Protein AF-A0A724J9D3-F1 (afdb_monomer_lite)

Radius of gyration: 25.38 Å; chains: 1; bounding box: 60×30×68 Å

Organism: Salmonella enteritidis PT4 (strain P125109) (NCBI:txid550537)

Foldseek 3Di:
DQDDPVVLVVLCVVQCPPVPPNDRDPVSVCVSVVSVVVVVVPDPDADDQDDFADPDDDDDPDPPDDQQDARAAWDDDLVGQWTAHRSGDIDGNDDDDDDDDDDDDDDDDDDDDDDDDDDFDDDVNHTDDDD

Secondary structure (DSSP, 8-state):
-PPPHHHHHHHHHHHS--TTT----HHHHHHHHHHHHHHHT-S------------S----SSTTSPPPPP-SS-BS-TTSSEEE-TTS-EEE-S-S-------------S-SS-------EEETTEEES--

Structure (mmCIF, N/CA/C/O backbone):
data_AF-A0A724J9D3-F1
#
_entry.id   AF-A0A724J9D3-F1
#
loop_
_atom_site.group_PDB
_atom_site.id
_atom_site.type_symbol
_atom_site.label_atom_id
_atom_site.label_alt_id
_atom_site.label_comp_id
_atom_site.label_asym_id
_atom_site.label_entity_id
_atom_site.label_seq_id
_atom_site.pdbx_PDB_ins_code
_atom_site.Cartn_x
_atom_site.Cartn_y
_atom_site.Cartn_z
_atom_site.occupancy
_atom_site.B_iso_or_equiv
_atom_site.auth_seq_id
_atom_site.auth_comp_id
_atom_site.auth_asym_id
_atom_site.auth_atom_id
_atom_site.pdbx_PDB_model_num
ATOM 1 N N . MET A 1 1 ? -13.112 2.983 22.089 1.00 59.41 1 MET A N 1
ATOM 2 C CA . MET A 1 1 ? -13.438 3.153 20.655 1.00 59.41 1 MET A CA 1
ATOM 3 C C . MET A 1 1 ? -14.399 4.321 20.537 1.00 59.41 1 MET A C 1
ATOM 5 O O . MET A 1 1 ? -15.249 4.436 21.413 1.00 59.41 1 MET A O 1
ATOM 9 N N . ALA A 1 2 ? -14.236 5.188 19.532 1.00 67.00 2 ALA A N 1
ATOM 10 C CA . ALA A 1 2 ? -15.179 6.280 19.291 1.00 67.00 2 ALA A CA 1
ATOM 11 C C . ALA A 1 2 ? -16.554 5.692 18.949 1.00 67.00 2 ALA A C 1
ATOM 13 O O . ALA A 1 2 ? -16.642 4.744 18.167 1.00 67.00 2 ALA A O 1
ATOM 14 N N . LYS A 1 3 ? -17.604 6.220 19.576 1.00 75.75 3 LYS A N 1
ATOM 15 C CA . LYS A 1 3 ? -18.981 5.790 19.329 1.00 75.75 3 LYS A CA 1
ATOM 16 C C . LYS A 1 3 ? -19.405 6.191 17.916 1.00 75.75 3 LYS A C 1
ATOM 18 O O . LYS A 1 3 ? -19.113 7.289 17.452 1.00 75.75 3 LYS A O 1
ATOM 23 N N . THR A 1 4 ? -20.1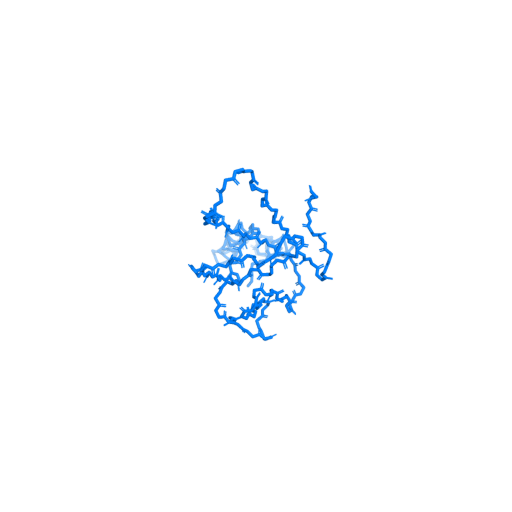13 5.306 17.235 1.00 78.81 4 THR A N 1
ATOM 24 C CA . THR A 1 4 ? -20.807 5.606 15.982 1.00 78.81 4 THR A CA 1
ATOM 25 C C . THR A 1 4 ? -21.885 6.669 16.200 1.00 78.81 4 THR A C 1
ATOM 27 O O . THR A 1 4 ? -22.340 6.904 17.320 1.00 78.81 4 THR A O 1
ATOM 30 N N . LYS A 1 5 ? -22.377 7.269 15.109 1.00 77.50 5 LYS A N 1
ATOM 31 C CA . LYS A 1 5 ? -23.499 8.223 15.136 1.00 77.50 5 LYS A CA 1
ATOM 32 C C . LYS A 1 5 ? -24.692 7.703 15.956 1.00 77.50 5 LYS A C 1
ATOM 34 O O . LYS A 1 5 ? -25.236 8.436 16.776 1.00 77.50 5 LYS A O 1
ATOM 39 N N . SER A 1 6 ? -25.077 6.441 15.762 1.00 84.00 6 SER A N 1
ATOM 40 C CA . SER A 1 6 ? -26.197 5.822 16.483 1.00 84.00 6 SER A CA 1
ATOM 41 C C . SER A 1 6 ? -25.901 5.635 17.974 1.00 84.00 6 SER A C 1
ATOM 43 O O . SER A 1 6 ? -26.764 5.890 18.809 1.00 84.00 6 SER A O 1
ATOM 45 N N . GLU A 1 7 ? -24.674 5.252 18.328 1.00 84.94 7 GLU A N 1
ATOM 46 C CA . GLU A 1 7 ? -24.252 5.101 19.726 1.00 84.94 7 GLU A CA 1
ATOM 47 C C . GLU A 1 7 ? -24.113 6.448 20.449 1.00 84.94 7 GLU A C 1
ATOM 49 O O . GLU A 1 7 ? -24.365 6.519 21.650 1.00 84.94 7 GLU A O 1
ATOM 54 N N . ILE A 1 8 ? -23.754 7.523 19.739 1.00 84.62 8 ILE A N 1
ATOM 55 C CA . ILE A 1 8 ? -23.740 8.888 20.284 1.00 84.62 8 ILE A CA 1
ATOM 56 C C . ILE A 1 8 ? -25.159 9.357 20.576 1.00 84.62 8 ILE A C 1
ATOM 58 O O . ILE A 1 8 ? -25.405 9.884 21.657 1.00 84.62 8 ILE A O 1
ATOM 62 N N . PHE A 1 9 ? -26.110 9.133 19.666 1.00 84.62 9 PHE A N 1
ATOM 63 C CA . PHE A 1 9 ? -27.507 9.479 19.935 1.00 84.62 9 PHE A CA 1
ATOM 64 C C . PHE A 1 9 ? -28.099 8.668 21.085 1.00 84.62 9 PHE A C 1
ATOM 66 O O . PHE A 1 9 ? -28.839 9.227 21.892 1.00 84.62 9 PHE A O 1
ATOM 73 N N . ALA A 1 10 ? -27.728 7.393 21.213 1.00 87.25 10 ALA A N 1
ATOM 74 C CA . ALA A 1 10 ? -28.101 6.587 22.371 1.00 87.25 10 ALA A CA 1
ATOM 75 C C . ALA A 1 10 ? -27.484 7.132 23.672 1.00 87.25 10 ALA A C 1
ATOM 77 O O . ALA A 1 10 ? -28.178 7.222 24.678 1.00 87.25 10 ALA A O 1
ATOM 78 N N . LEU A 1 11 ? -26.212 7.550 23.651 1.00 86.31 11 LEU A N 1
ATOM 79 C CA . LEU A 1 11 ? -25.538 8.133 24.815 1.00 86.31 11 LEU A CA 1
ATOM 80 C C . LEU A 1 11 ? -26.163 9.473 25.227 1.00 86.31 11 LEU A C 1
ATOM 82 O O . LEU A 1 11 ? -26.438 9.685 26.404 1.00 86.31 11 LEU A O 1
ATOM 86 N N . ILE A 1 12 ? -26.436 10.357 24.263 1.00 86.00 12 ILE A N 1
ATOM 87 C CA . ILE A 1 12 ? -27.156 11.617 24.494 1.00 86.00 12 ILE A CA 1
ATOM 88 C C . ILE A 1 12 ? -28.528 11.318 25.097 1.00 86.00 12 ILE A C 1
ATOM 90 O O . ILE A 1 12 ? -28.884 11.911 26.110 1.00 86.00 12 ILE A O 1
ATOM 94 N N . GLY A 1 13 ? -29.265 10.372 24.511 1.00 83.00 13 GLY A N 1
ATOM 95 C CA . GLY A 1 13 ? -30.578 9.937 24.982 1.00 83.00 13 GLY A CA 1
ATOM 96 C C . GLY A 1 13 ? -30.569 9.219 26.335 1.00 83.00 13 GLY A C 1
ATOM 97 O O . GLY A 1 13 ? -31.614 9.126 26.959 1.00 83.00 13 GLY A O 1
ATOM 98 N N . ALA A 1 14 ? -29.426 8.731 26.811 1.00 83.19 14 ALA A N 1
ATOM 99 C CA . ALA A 1 14 ? -29.294 8.144 28.144 1.00 83.19 14 ALA A CA 1
ATOM 100 C C . ALA A 1 14 ? -28.870 9.183 29.197 1.00 83.19 14 ALA A C 1
ATOM 102 O O . ALA A 1 14 ? -29.283 9.101 30.352 1.00 83.19 14 ALA A O 1
ATOM 103 N N . ASN A 1 15 ? -28.054 10.165 28.801 1.00 82.75 15 ASN A N 1
ATOM 104 C CA . ASN A 1 15 ? -27.380 11.066 29.737 1.00 82.75 15 ASN A CA 1
ATOM 105 C C . ASN A 1 15 ? -28.002 12.467 29.843 1.00 82.75 15 ASN A C 1
ATOM 107 O O . ASN A 1 15 ? -27.863 13.094 30.893 1.00 82.75 15 ASN A O 1
ATOM 111 N N . PHE A 1 16 ? -28.661 12.986 28.801 1.00 78.06 16 PHE A N 1
ATOM 112 C CA . PHE A 1 16 ? -29.272 14.328 28.813 1.00 78.06 16 PHE A CA 1
ATOM 113 C C . PHE A 1 16 ? -30.768 14.360 29.133 1.00 78.06 16 PHE A C 1
ATOM 115 O O . PHE A 1 16 ? -31.175 15.276 29.849 1.00 78.06 16 PHE A O 1
ATOM 122 N N . PRO A 1 17 ? -31.607 13.407 28.693 1.00 68.69 17 PRO A N 1
ATOM 123 C CA . PRO A 1 17 ? -32.984 13.339 29.151 1.00 68.69 17 PRO A CA 1
ATOM 124 C C . PRO A 1 17 ? -33.036 12.500 30.433 1.00 68.69 17 PRO A C 1
ATOM 126 O O . PRO A 1 17 ? -33.476 11.354 30.432 1.00 68.69 17 PRO A O 1
ATOM 129 N N . ASP A 1 18 ? -32.576 13.066 31.549 1.00 64.44 18 ASP A N 1
ATOM 130 C CA . ASP A 1 18 ? -32.896 12.494 32.856 1.00 64.44 18 ASP A CA 1
ATOM 131 C C . ASP A 1 18 ? -34.373 12.778 33.165 1.00 64.44 18 ASP A C 1
ATOM 133 O O . ASP A 1 18 ? -34.735 13.838 33.676 1.00 64.44 18 ASP A O 1
ATOM 137 N N . ASN A 1 19 ? -35.242 11.836 32.802 1.00 60.94 19 ASN A N 1
ATOM 138 C CA . ASN A 1 19 ? -36.685 11.918 33.021 1.00 60.94 19 ASN A CA 1
ATOM 139 C C . ASN A 1 19 ? -37.109 11.617 34.473 1.00 60.94 19 ASN A C 1
ATOM 141 O O . ASN A 1 19 ? -38.307 11.617 34.752 1.00 60.94 19 ASN A O 1
ATOM 145 N N . GLN A 1 20 ? -36.160 11.363 35.382 1.00 63.09 20 GLN A N 1
ATOM 146 C CA . GLN A 1 20 ? -36.428 11.104 36.800 1.00 63.09 20 GLN A CA 1
ATOM 147 C C . GLN A 1 20 ? -36.007 12.265 37.701 1.00 63.09 20 GLN A C 1
ATOM 149 O O . GLN A 1 20 ? -36.767 12.633 38.594 1.00 63.09 20 GLN A O 1
ATOM 154 N N . SER A 1 21 ? -34.830 12.856 37.482 1.00 68.62 21 SER A N 1
ATOM 155 C CA . SER A 1 21 ? -34.319 13.951 38.322 1.00 68.62 21 SER A CA 1
ATOM 156 C C . SER A 1 21 ? -34.397 15.332 37.664 1.00 68.62 21 SER A C 1
ATOM 158 O O . SER A 1 21 ? -34.338 16.341 38.362 1.00 68.62 21 SER A O 1
ATOM 160 N N . GLY A 1 22 ? -34.504 15.400 36.330 1.00 66.12 22 GLY A N 1
ATOM 161 C CA . GLY A 1 22 ? -34.447 16.653 35.567 1.00 66.12 22 GLY A CA 1
ATOM 162 C C . GLY A 1 22 ? -33.088 17.368 35.608 1.00 66.12 22 GLY A C 1
ATOM 163 O O . GLY A 1 22 ? -32.956 18.453 35.042 1.00 66.12 22 GLY A O 1
ATOM 164 N N . LEU A 1 23 ? -32.077 16.787 36.263 1.00 69.50 23 LEU A N 1
ATOM 165 C CA . LEU A 1 23 ? -30.759 17.386 36.449 1.00 69.50 23 LEU A CA 1
ATOM 166 C C . LEU A 1 23 ? -29.713 16.681 35.580 1.00 69.50 23 LEU A C 1
ATOM 168 O O . LEU A 1 23 ? -29.528 15.466 35.637 1.00 69.50 23 LEU A O 1
ATOM 172 N N . ILE A 1 24 ? -28.966 17.466 34.805 1.00 79.88 24 ILE A N 1
ATOM 173 C CA . ILE A 1 24 ? -27.778 16.993 34.089 1.00 79.88 24 ILE A CA 1
ATOM 174 C C . ILE A 1 24 ? -26.571 17.264 34.984 1.00 79.88 24 ILE A C 1
ATOM 176 O O . ILE A 1 24 ? -26.238 18.419 35.251 1.00 79.88 24 ILE A O 1
ATOM 180 N N . THR A 1 25 ? -25.906 16.209 35.456 1.00 82.75 25 THR A N 1
ATOM 181 C CA . THR A 1 25 ? -24.687 16.375 36.255 1.00 82.75 25 THR A CA 1
ATOM 182 C C . THR A 1 25 ? -23.491 16.734 35.362 1.00 82.75 25 THR A C 1
ATOM 184 O O . THR A 1 25 ? -23.462 16.362 34.180 1.00 82.75 25 THR A O 1
ATOM 187 N N . PRO A 1 26 ? -22.463 17.421 35.896 1.00 84.31 26 PRO A N 1
ATOM 188 C CA . PRO A 1 26 ? -21.230 17.698 35.159 1.00 84.31 26 PRO A CA 1
ATOM 189 C C . PRO A 1 26 ? -20.557 16.441 34.588 1.00 84.31 26 PRO A C 1
ATOM 191 O O . PRO A 1 26 ? -19.929 16.503 33.532 1.00 84.31 26 PRO A O 1
ATOM 194 N N . GLU A 1 27 ? -20.694 15.295 35.254 1.00 85.44 27 GLU A N 1
ATOM 195 C CA . GLU A 1 27 ? -20.146 14.005 34.822 1.00 85.44 27 GLU A CA 1
ATOM 196 C C . GLU A 1 27 ? -20.843 13.507 33.554 1.00 85.44 27 GLU A C 1
ATOM 198 O O . GLU A 1 27 ? -20.164 13.195 32.576 1.00 85.44 27 GLU A O 1
ATOM 203 N N . LYS A 1 28 ? -22.184 13.518 33.537 1.00 84.81 28 LYS A N 1
ATOM 204 C CA . LYS A 1 28 ? -22.993 13.140 32.366 1.00 84.81 28 LYS A CA 1
ATOM 205 C C . LYS A 1 28 ? -22.715 14.063 31.173 1.00 84.81 28 LYS A C 1
ATOM 207 O O . LYS A 1 28 ? -22.594 13.600 30.039 1.00 84.81 28 LYS A O 1
ATOM 212 N N . LEU A 1 29 ? -22.555 15.367 31.427 1.00 85.94 29 LEU A N 1
ATOM 213 C CA . LEU A 1 29 ? -22.163 16.348 30.408 1.00 85.94 29 LEU A CA 1
ATOM 214 C C . LEU A 1 29 ? -20.781 16.056 29.826 1.00 85.94 29 LEU A C 1
ATOM 216 O O . LEU A 1 29 ? -20.606 16.050 28.603 1.00 85.94 29 LEU A O 1
ATOM 220 N N . ARG A 1 30 ? -19.803 15.784 30.689 1.00 87.06 30 ARG A N 1
ATOM 221 C CA . ARG A 1 30 ? -18.432 15.485 30.272 1.00 87.06 30 ARG A CA 1
ATOM 222 C C . ARG A 1 30 ? -18.366 14.199 29.455 1.00 87.06 30 ARG A C 1
ATOM 224 O O . ARG A 1 30 ? -17.718 14.179 28.418 1.00 87.06 30 ARG A O 1
ATOM 231 N N . GLU A 1 31 ? -19.094 13.164 29.859 1.00 85.75 31 GLU A N 1
ATOM 232 C CA . GLU A 1 31 ? -19.139 11.893 29.135 1.00 85.75 31 GLU A CA 1
ATOM 233 C C . GLU A 1 31 ? -19.628 12.062 27.688 1.00 85.75 31 GLU A C 1
ATOM 235 O O . GLU A 1 31 ? -18.976 11.598 26.751 1.00 85.75 31 GLU A O 1
ATOM 240 N N . VAL A 1 32 ? -20.737 12.779 27.484 1.00 86.50 32 VAL A N 1
ATOM 241 C CA . VAL A 1 32 ? -21.267 13.034 26.137 1.00 86.50 32 VAL A CA 1
ATOM 242 C C . VAL A 1 32 ? -20.313 13.911 25.327 1.00 86.50 32 VAL A C 1
ATOM 244 O O . VAL A 1 32 ? -19.992 13.588 24.185 1.00 86.50 32 VAL A O 1
ATOM 247 N N . THR A 1 33 ? -19.839 15.017 25.902 1.00 85.44 33 THR A N 1
ATOM 248 C CA . THR A 1 33 ? -19.005 15.995 25.179 1.00 85.44 33 THR A CA 1
ATOM 249 C C . THR A 1 33 ? -17.631 15.449 24.798 1.00 85.44 33 THR A C 1
ATOM 251 O O . THR A 1 33 ? -17.178 15.710 23.684 1.00 85.44 33 THR A O 1
ATOM 254 N N . THR A 1 34 ? -17.003 14.626 25.643 1.00 83.81 34 THR A N 1
ATOM 255 C CA . THR A 1 34 ? -15.765 13.913 25.295 1.00 83.81 34 THR A CA 1
ATOM 256 C C . THR A 1 34 ? -15.995 12.939 24.140 1.00 83.81 34 THR A C 1
ATOM 258 O O . THR A 1 34 ? -15.233 12.944 23.178 1.00 83.81 34 THR A O 1
ATOM 261 N N . GLN A 1 35 ? -17.088 12.169 24.163 1.00 82.50 35 GLN A N 1
ATOM 262 C CA . GLN A 1 35 ? -17.398 11.241 23.070 1.00 82.50 35 GLN A CA 1
ATOM 263 C C . GLN A 1 35 ? -17.717 11.960 21.752 1.00 82.50 35 GLN A C 1
ATOM 265 O O . GLN A 1 35 ? -17.330 11.483 20.685 1.00 82.50 35 GLN A O 1
ATOM 270 N N . MET A 1 36 ? -18.382 13.120 21.802 1.00 78.75 36 MET A N 1
ATOM 271 C CA . MET A 1 36 ? -18.618 13.935 20.606 1.00 78.75 36 MET A CA 1
ATOM 272 C C . MET A 1 36 ? -17.315 14.511 20.038 1.00 78.75 36 MET A C 1
ATOM 274 O O . MET A 1 36 ? -17.122 14.471 18.824 1.00 78.75 36 MET A O 1
ATOM 278 N N . ALA A 1 37 ? -16.405 14.989 20.892 1.00 77.19 37 ALA A N 1
ATOM 279 C CA . ALA A 1 37 ? -15.095 15.480 20.464 1.00 77.19 37 ALA A CA 1
ATOM 280 C C . ALA A 1 37 ? -14.256 14.370 19.802 1.00 77.19 37 ALA A C 1
ATOM 282 O O . ALA A 1 37 ? -13.718 14.568 18.711 1.00 77.19 37 ALA A O 1
ATOM 283 N N . ASP A 1 38 ? -14.221 13.181 20.406 1.00 70.69 38 ASP A N 1
ATOM 284 C CA . ASP A 1 38 ? -13.484 12.029 19.876 1.00 70.69 38 ASP A CA 1
ATOM 285 C C . ASP A 1 38 ? -14.090 11.502 18.564 1.00 70.69 38 ASP A C 1
ATOM 287 O O . ASP A 1 38 ? -13.370 11.050 17.670 1.00 70.69 38 ASP A O 1
ATOM 291 N N . SER A 1 39 ? -15.414 11.586 18.406 1.00 67.25 39 SER A N 1
ATOM 292 C CA . SER A 1 39 ? -16.100 11.141 17.190 1.00 67.25 39 SER A CA 1
ATOM 293 C C . SER A 1 39 ? -15.899 12.072 15.998 1.00 67.25 39 SER A C 1
ATOM 295 O O . SER A 1 39 ? -15.885 11.586 14.866 1.00 67.25 39 SER A O 1
ATOM 297 N N . MET A 1 40 ? -15.739 13.382 16.215 1.00 62.91 40 MET A N 1
ATOM 298 C CA . MET A 1 40 ? -15.439 14.334 15.134 1.00 62.91 40 MET A CA 1
ATOM 299 C C . MET A 1 40 ? -14.047 14.106 14.530 1.00 62.91 40 MET A C 1
ATOM 301 O O . MET A 1 40 ? -13.804 14.466 13.380 1.00 62.91 40 MET A O 1
ATOM 305 N N . LEU A 1 41 ? -13.145 13.470 15.281 1.00 59.31 41 LEU A N 1
ATOM 306 C CA . LEU A 1 41 ? -11.807 13.104 14.823 1.00 59.31 41 LEU A CA 1
ATOM 307 C C . LEU A 1 41 ? -11.792 11.808 13.988 1.00 59.31 41 LEU A C 1
ATOM 309 O O . LEU A 1 41 ? -10.796 11.517 13.328 1.00 59.31 41 LEU A O 1
ATOM 313 N N . TYR A 1 42 ? -12.896 11.050 13.961 1.00 56.22 42 TYR A N 1
ATOM 314 C CA . TYR A 1 42 ? -13.041 9.800 13.205 1.00 56.22 42 TYR A CA 1
ATOM 315 C C . TYR A 1 42 ? -13.523 10.025 11.755 1.00 56.22 42 TYR A C 1
ATOM 317 O O . TYR A 1 42 ? -14.296 9.245 11.203 1.00 56.22 42 TYR A O 1
ATOM 325 N N . GLY A 1 43 ? -13.071 11.100 11.106 1.00 57.50 43 GLY A N 1
ATOM 326 C CA . GLY A 1 43 ? -13.029 11.130 9.641 1.00 57.50 43 GLY A CA 1
ATOM 327 C C . GLY A 1 43 ? -11.982 10.118 9.184 1.00 57.50 43 GLY A C 1
ATOM 328 O O . GLY A 1 43 ? -10.927 10.056 9.807 1.00 57.50 43 GLY A O 1
ATOM 329 N N . ALA A 1 44 ? -12.280 9.300 8.168 1.00 60.38 44 ALA A N 1
ATOM 330 C CA . ALA A 1 44 ? -11.424 8.212 7.684 1.00 60.38 44 ALA A CA 1
ATOM 331 C C . ALA A 1 44 ? -9.945 8.637 7.603 1.00 60.38 44 ALA A C 1
ATOM 333 O O . ALA A 1 44 ? -9.505 9.264 6.641 1.00 60.38 44 ALA A O 1
ATOM 334 N N . LYS A 1 45 ? -9.187 8.334 8.659 1.00 67.50 45 LYS A N 1
ATOM 335 C CA . LYS A 1 45 ? -7.776 8.674 8.754 1.00 67.50 45 LYS A CA 1
ATOM 336 C C . LYS A 1 45 ? -7.020 7.555 8.069 1.00 67.50 45 LYS A C 1
ATOM 338 O O . LYS A 1 45 ? -7.039 6.423 8.548 1.00 67.50 45 LYS A O 1
ATOM 343 N N . GLU A 1 46 ? -6.354 7.865 6.963 1.00 76.94 46 GLU A N 1
ATOM 344 C CA . GLU A 1 46 ? -5.384 6.943 6.383 1.00 76.94 46 GLU A CA 1
ATOM 345 C C . GLU A 1 46 ? -4.306 6.660 7.436 1.00 76.94 46 GLU A C 1
ATOM 347 O O . GLU A 1 46 ? -3.611 7.565 7.908 1.00 76.94 46 GLU A O 1
ATOM 352 N N . VAL A 1 47 ? -4.208 5.400 7.852 1.00 87.44 47 VAL A N 1
ATOM 353 C CA . VAL A 1 47 ? -3.139 4.931 8.729 1.00 87.44 47 VAL A CA 1
ATOM 354 C C . VAL A 1 47 ? -2.081 4.299 7.847 1.00 87.44 47 VAL A C 1
ATOM 356 O O . VAL A 1 47 ? -2.372 3.417 7.040 1.00 87.44 47 VAL A O 1
ATOM 359 N N . GLU A 1 48 ? -0.838 4.745 8.001 1.00 92.31 48 GLU A N 1
ATOM 360 C CA . GLU A 1 48 ? 0.279 4.103 7.329 1.00 92.31 48 GLU A CA 1
ATOM 361 C C . GLU A 1 48 ? 0.476 2.696 7.893 1.00 92.31 48 GLU A C 1
ATOM 363 O O . GLU A 1 48 ? 0.867 2.514 9.045 1.00 92.31 48 GLU A O 1
ATOM 368 N N . VAL A 1 49 ? 0.195 1.695 7.061 1.00 95.06 49 VAL A N 1
ATOM 369 C CA . VAL A 1 49 ? 0.348 0.280 7.417 1.00 95.06 49 VAL A CA 1
ATOM 370 C C . VAL A 1 49 ? 1.600 -0.352 6.822 1.00 95.06 49 VAL A C 1
ATOM 372 O O . VAL A 1 49 ? 1.967 -1.438 7.251 1.00 95.06 49 VAL A O 1
ATOM 375 N N . LEU A 1 50 ? 2.271 0.281 5.859 1.00 96.69 50 LEU A N 1
ATOM 376 C CA . LEU A 1 50 ? 3.513 -0.210 5.260 1.00 96.69 50 LEU A CA 1
ATOM 377 C C . LEU A 1 50 ? 4.259 0.948 4.581 1.00 96.69 50 LEU A C 1
ATOM 379 O O . LEU A 1 50 ? 3.642 1.761 3.892 1.00 96.69 50 LEU A O 1
ATOM 383 N N . ARG A 1 51 ? 5.588 0.977 4.722 1.00 96.50 51 ARG A N 1
ATOM 384 C CA . ARG A 1 51 ? 6.475 1.900 4.005 1.00 96.50 51 ARG A CA 1
ATOM 385 C C . ARG A 1 51 ? 7.777 1.198 3.631 1.00 96.50 51 ARG A C 1
ATOM 387 O O . ARG A 1 51 ? 8.607 0.917 4.489 1.00 96.50 51 ARG A O 1
ATOM 394 N N . ALA A 1 52 ? 7.960 0.992 2.332 1.00 96.81 52 ALA A N 1
ATOM 395 C CA . ALA A 1 52 ? 9.140 0.370 1.749 1.00 96.81 52 ALA A CA 1
ATOM 396 C C . ALA A 1 52 ? 9.784 1.310 0.717 1.00 96.81 52 ALA A C 1
ATOM 398 O O . ALA A 1 52 ? 9.098 2.112 0.077 1.00 96.81 52 ALA A O 1
ATOM 399 N N . SER A 1 53 ? 11.104 1.233 0.573 1.00 96.19 53 SER A N 1
ATOM 400 C CA . SER A 1 53 ? 11.875 2.048 -0.367 1.00 96.19 53 SER A CA 1
ATOM 401 C C . SER A 1 53 ? 13.185 1.355 -0.721 1.00 96.19 53 SER A C 1
ATOM 403 O O . SER A 1 53 ? 13.839 0.795 0.156 1.00 96.19 53 SER A O 1
ATOM 405 N N . SER A 1 54 ? 13.602 1.470 -1.978 1.00 95.88 54 SER A N 1
ATOM 406 C CA . SER A 1 54 ? 14.943 1.105 -2.435 1.00 95.88 54 SER A CA 1
ATOM 407 C C . SER A 1 54 ? 15.514 2.245 -3.274 1.00 95.88 54 SER A C 1
ATOM 409 O O . SER A 1 54 ? 14.772 2.967 -3.944 1.00 95.88 54 SER A O 1
ATOM 411 N N . THR A 1 55 ? 16.832 2.407 -3.204 1.00 94.88 55 THR A N 1
ATOM 412 C CA . THR A 1 55 ? 17.624 3.301 -4.060 1.00 94.88 55 THR A CA 1
ATOM 413 C C . THR A 1 55 ? 18.474 2.519 -5.063 1.00 94.88 55 THR A C 1
ATOM 415 O O . THR A 1 55 ? 19.306 3.109 -5.748 1.00 94.88 55 THR A O 1
ATOM 418 N N . ASP A 1 56 ? 18.301 1.198 -5.131 1.00 93.69 56 ASP A N 1
ATOM 419 C CA . ASP A 1 56 ? 19.075 0.334 -6.013 1.00 93.69 56 ASP A CA 1
ATOM 420 C C . ASP A 1 56 ? 18.679 0.564 -7.471 1.00 93.69 56 ASP A C 1
ATOM 422 O O . ASP A 1 56 ? 17.511 0.795 -7.802 1.00 93.69 56 ASP A O 1
ATOM 426 N N . ILE A 1 57 ? 19.663 0.463 -8.363 1.00 92.06 57 ILE A N 1
ATOM 427 C CA . ILE A 1 57 ? 19.427 0.563 -9.802 1.00 92.06 57 ILE A CA 1
ATOM 428 C C . ILE A 1 57 ? 18.749 -0.722 -10.275 1.00 92.06 57 ILE A C 1
ATOM 430 O O . ILE A 1 57 ? 19.322 -1.807 -10.209 1.00 92.06 57 ILE A O 1
ATOM 434 N N . GLN A 1 58 ? 17.536 -0.580 -10.802 1.00 92.88 58 GLN A N 1
ATOM 435 C CA . GLN A 1 58 ? 16.728 -1.681 -11.317 1.00 92.88 58 GLN A CA 1
ATOM 436 C C . GLN A 1 58 ? 16.481 -1.471 -12.810 1.00 92.88 58 GLN A C 1
ATOM 438 O O . GLN A 1 58 ? 15.597 -0.716 -13.213 1.00 92.88 58 GLN A O 1
ATOM 443 N N . ALA A 1 59 ? 17.313 -2.108 -13.634 1.00 89.19 59 ALA A N 1
ATOM 444 C CA . ALA A 1 59 ? 17.273 -1.973 -15.085 1.00 89.19 59 ALA A CA 1
ATOM 445 C C . ALA A 1 59 ? 16.600 -3.195 -15.737 1.00 89.19 59 ALA A C 1
ATOM 447 O O . ALA A 1 59 ? 16.989 -4.329 -15.448 1.00 89.19 59 ALA A O 1
ATOM 448 N N . PRO A 1 60 ? 15.626 -2.999 -16.644 1.00 88.25 60 PRO A N 1
ATOM 449 C CA . PRO A 1 60 ? 15.147 -4.070 -17.509 1.00 88.25 60 PRO A CA 1
ATOM 450 C C . PRO A 1 60 ? 16.288 -4.615 -18.376 1.00 88.25 60 PRO A C 1
ATOM 452 O O . PRO A 1 60 ? 17.079 -3.849 -18.923 1.00 88.25 60 PRO A O 1
ATOM 455 N N . THR A 1 61 ? 16.356 -5.935 -18.535 1.00 86.31 61 THR A N 1
ATOM 456 C CA . THR A 1 61 ? 17.381 -6.592 -19.366 1.00 86.31 61 THR A CA 1
ATOM 457 C C . THR A 1 61 ? 16.979 -6.699 -20.836 1.00 86.31 61 THR A C 1
ATOM 459 O O . THR A 1 61 ? 17.841 -6.825 -21.700 1.00 86.31 61 THR A O 1
ATOM 462 N N . THR A 1 62 ? 15.677 -6.654 -21.135 1.00 83.38 62 THR A N 1
ATOM 463 C CA . THR A 1 62 ? 15.118 -6.779 -22.489 1.00 83.38 62 THR A CA 1
ATOM 464 C C . THR A 1 62 ? 13.879 -5.899 -22.657 1.00 83.38 62 THR A C 1
ATOM 466 O O . THR A 1 62 ? 13.180 -5.591 -21.691 1.00 83.38 62 THR A O 1
ATOM 469 N N . THR A 1 63 ? 13.588 -5.487 -23.892 1.00 85.06 63 THR A N 1
ATOM 470 C CA . THR A 1 63 ? 12.335 -4.797 -24.234 1.00 85.06 63 THR A CA 1
ATOM 471 C C . THR A 1 63 ? 11.168 -5.786 -24.249 1.00 85.06 63 THR A C 1
ATOM 473 O O . THR A 1 63 ? 11.330 -6.936 -24.642 1.00 85.06 63 THR A O 1
ATOM 476 N N . GLY A 1 64 ? 9.978 -5.341 -23.836 1.00 86.06 64 GLY A N 1
ATOM 477 C CA . GLY A 1 64 ? 8.751 -6.150 -23.872 1.00 86.06 64 GLY A CA 1
ATOM 478 C C . GLY A 1 64 ? 8.565 -7.092 -22.678 1.00 86.06 64 GLY A C 1
ATOM 479 O O . GLY A 1 64 ? 7.448 -7.547 -22.441 1.00 86.06 64 GLY A O 1
ATOM 480 N N . THR A 1 65 ? 9.606 -7.317 -21.875 1.00 89.81 65 THR A N 1
ATOM 481 C CA . THR A 1 65 ? 9.511 -8.067 -20.618 1.00 89.81 65 THR A CA 1
ATOM 482 C C . THR A 1 65 ? 9.348 -7.099 -19.452 1.00 89.81 65 THR A C 1
ATOM 484 O O . THR A 1 65 ? 10.208 -6.255 -19.206 1.00 89.81 65 THR A O 1
ATOM 487 N N . ALA A 1 66 ? 8.237 -7.208 -18.722 1.00 90.44 66 ALA A N 1
ATOM 488 C CA . ALA A 1 66 ? 8.002 -6.370 -17.552 1.00 90.44 66 ALA A CA 1
ATOM 489 C C . ALA A 1 66 ? 8.954 -6.748 -16.404 1.00 90.44 66 ALA A C 1
ATOM 491 O O . ALA A 1 66 ? 9.092 -7.923 -16.067 1.00 90.44 66 ALA A O 1
ATOM 492 N N . LEU A 1 67 ? 9.561 -5.740 -15.779 1.00 92.88 67 LEU A N 1
ATOM 493 C CA . LEU A 1 67 ? 10.329 -5.881 -14.545 1.00 92.88 67 LEU A CA 1
ATOM 494 C C . LEU A 1 67 ? 9.410 -5.639 -13.341 1.00 92.88 67 LEU A C 1
ATOM 496 O O . LEU A 1 67 ? 8.745 -4.604 -13.274 1.00 92.88 67 LEU A O 1
ATOM 500 N N . THR A 1 68 ? 9.401 -6.557 -12.374 1.00 93.75 68 THR A N 1
ATOM 501 C CA . THR A 1 68 ? 8.818 -6.284 -11.053 1.00 93.75 68 THR A CA 1
ATOM 502 C C . THR A 1 68 ? 9.818 -5.470 -10.244 1.00 93.75 68 THR A C 1
ATOM 504 O O . THR A 1 68 ? 10.933 -5.928 -10.004 1.00 93.75 68 THR A O 1
ATOM 507 N N . VAL A 1 69 ? 9.424 -4.260 -9.846 1.00 94.00 69 VAL A N 1
ATOM 508 C CA . VAL A 1 69 ? 10.281 -3.367 -9.062 1.00 94.00 69 VAL A CA 1
ATOM 509 C C . VAL A 1 69 ? 10.276 -3.758 -7.584 1.00 94.00 69 VAL A C 1
ATOM 511 O O . VAL A 1 69 ? 9.218 -3.915 -6.977 1.00 94.00 69 VAL A O 1
ATOM 514 N N . ALA A 1 70 ? 11.463 -3.893 -7.002 1.00 95.88 70 ALA A N 1
ATOM 515 C CA . ALA A 1 70 ? 11.679 -4.138 -5.585 1.00 95.88 70 ALA A CA 1
ATOM 516 C C . ALA A 1 70 ? 11.751 -2.823 -4.792 1.00 95.88 70 ALA A C 1
ATOM 518 O O . ALA A 1 70 ? 12.207 -1.792 -5.291 1.00 95.88 70 ALA A O 1
ATOM 519 N N . PHE A 1 71 ? 11.349 -2.875 -3.522 1.00 95.94 71 PHE A N 1
ATOM 520 C CA . PHE A 1 71 ? 11.362 -1.733 -2.598 1.00 95.94 71 PHE A CA 1
ATOM 521 C C . PHE A 1 71 ? 12.189 -2.023 -1.336 1.00 95.94 71 PHE A C 1
ATOM 523 O O . PHE A 1 71 ? 11.853 -1.574 -0.243 1.00 95.94 71 PHE A O 1
ATOM 530 N N . GLY A 1 72 ? 13.282 -2.771 -1.500 1.00 95.88 72 GLY A N 1
ATOM 531 C CA . GLY A 1 72 ? 14.191 -3.172 -0.429 1.00 95.88 72 GLY A CA 1
ATOM 532 C C . GLY A 1 72 ? 13.951 -4.614 0.017 1.00 95.88 72 GLY A C 1
ATOM 533 O O . GLY A 1 72 ? 13.356 -5.412 -0.706 1.00 95.88 72 GLY A O 1
ATOM 534 N N . GLY A 1 73 ? 14.439 -4.953 1.211 1.00 96.06 73 GLY A N 1
ATOM 535 C CA . GLY A 1 73 ? 14.211 -6.268 1.811 1.00 96.06 73 GLY A CA 1
ATOM 536 C C . GLY A 1 73 ? 12.737 -6.524 2.136 1.00 96.06 73 GLY A C 1
ATOM 537 O O . GLY A 1 73 ? 11.918 -5.604 2.162 1.00 96.06 73 GLY A O 1
ATOM 538 N N . ALA A 1 74 ? 12.405 -7.785 2.419 1.00 97.62 74 ALA A N 1
ATOM 539 C CA . ALA A 1 74 ? 11.076 -8.129 2.908 1.00 97.62 74 ALA A CA 1
ATOM 540 C C . ALA A 1 74 ? 10.774 -7.368 4.210 1.00 97.62 74 ALA A C 1
ATOM 542 O O . ALA A 1 74 ? 11.637 -7.244 5.082 1.00 97.62 74 ALA A O 1
ATOM 543 N N . GLN A 1 75 ? 9.548 -6.872 4.343 1.00 98.06 75 GLN A N 1
ATOM 544 C CA . GLN A 1 75 ? 9.078 -6.207 5.552 1.00 98.06 75 GLN A CA 1
ATOM 545 C C . GLN A 1 75 ? 7.767 -6.833 6.000 1.00 98.06 75 GLN A C 1
ATOM 5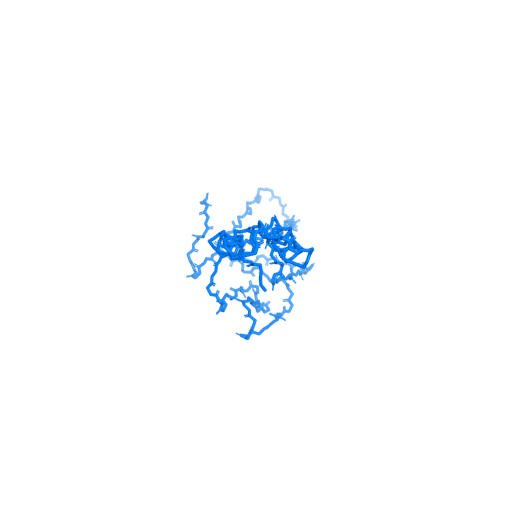47 O O . GLN A 1 75 ? 6.903 -7.135 5.169 1.00 98.06 75 GLN A O 1
ATOM 552 N N . LYS A 1 76 ? 7.600 -6.914 7.325 1.00 97.69 76 LYS A N 1
ATOM 553 C CA . LYS A 1 76 ? 6.409 -7.459 7.986 1.00 97.69 76 LYS A CA 1
ATOM 554 C C . LYS A 1 76 ? 6.190 -8.946 7.699 1.00 97.69 76 LYS A C 1
ATOM 556 O O . LYS A 1 76 ? 7.002 -9.602 7.047 1.00 97.69 76 LYS A O 1
ATOM 561 N N . THR A 1 77 ? 5.123 -9.495 8.264 1.00 97.06 77 THR A N 1
ATOM 562 C CA . THR A 1 77 ? 4.810 -10.928 8.224 1.00 97.06 77 THR A CA 1
ATOM 563 C C . THR A 1 77 ? 3.346 -11.166 7.864 1.00 97.06 77 THR A C 1
ATOM 565 O O . THR A 1 77 ? 2.565 -10.226 7.729 1.00 97.06 77 THR A O 1
ATOM 568 N N . SER A 1 78 ? 2.948 -12.434 7.741 1.00 96.25 78 SER A N 1
ATOM 569 C CA . SER A 1 78 ? 1.545 -12.814 7.535 1.00 96.25 78 SER A CA 1
ATOM 570 C C . SER A 1 78 ? 0.622 -12.433 8.700 1.00 96.25 78 SER A C 1
ATOM 572 O O . SER A 1 78 ? -0.593 -12.428 8.526 1.00 96.25 78 SER A O 1
ATOM 574 N N . ALA A 1 79 ? 1.175 -12.104 9.873 1.00 96.62 79 ALA A N 1
ATOM 575 C CA . ALA A 1 79 ? 0.411 -11.602 11.013 1.00 96.62 79 ALA A CA 1
ATOM 576 C C . ALA A 1 79 ? 0.065 -10.105 10.892 1.00 96.62 79 ALA A C 1
ATOM 578 O O . ALA A 1 79 ? -0.814 -9.616 11.599 1.00 96.62 79 ALA A O 1
ATOM 579 N N . ASP A 1 80 ? 0.741 -9.369 10.007 1.00 97.06 80 ASP A N 1
ATOM 580 C CA . ASP A 1 80 ? 0.464 -7.960 9.750 1.00 97.06 80 ASP A CA 1
ATOM 581 C C . ASP A 1 80 ? -0.630 -7.795 8.680 1.00 97.06 80 ASP A C 1
ATOM 583 O O . ASP A 1 80 ? -0.691 -8.593 7.744 1.00 97.06 80 ASP A O 1
ATOM 587 N N . PRO A 1 81 ? -1.444 -6.719 8.716 1.00 95.88 81 PRO A N 1
ATOM 588 C CA . PRO A 1 81 ? -2.483 -6.479 7.708 1.00 95.88 81 PRO A CA 1
ATOM 589 C C . PRO A 1 81 ? -1.957 -6.395 6.269 1.00 95.88 81 PRO A C 1
ATOM 591 O O . PRO A 1 81 ? -2.656 -6.777 5.333 1.00 95.88 81 PRO A O 1
ATOM 594 N N . VAL A 1 82 ? -0.737 -5.875 6.095 1.00 97.56 82 VAL A N 1
ATOM 595 C CA . VAL A 1 82 ? -0.060 -5.726 4.803 1.00 97.56 82 VAL A CA 1
ATOM 596 C C . VAL A 1 82 ? 1.417 -6.061 4.982 1.00 97.56 82 VAL A C 1
ATOM 598 O O . VAL A 1 82 ? 2.039 -5.588 5.933 1.00 97.56 82 VAL A O 1
ATOM 601 N N . MET A 1 83 ? 1.987 -6.831 4.059 1.00 98.06 83 MET A N 1
ATOM 602 C CA . MET A 1 83 ? 3.413 -7.177 4.025 1.00 98.06 83 MET A CA 1
ATOM 603 C C . MET A 1 83 ? 3.978 -7.047 2.609 1.00 98.06 83 MET A C 1
ATOM 605 O O . MET A 1 83 ? 3.220 -7.023 1.641 1.00 98.06 83 MET A O 1
ATOM 609 N N . ILE A 1 84 ? 5.302 -6.976 2.478 1.00 98.19 84 ILE A N 1
ATOM 610 C CA . ILE A 1 84 ? 5.989 -6.944 1.179 1.00 98.19 84 ILE A CA 1
ATOM 611 C C . ILE A 1 84 ? 7.169 -7.910 1.189 1.00 98.19 84 ILE A C 1
ATOM 613 O O . ILE A 1 84 ? 7.905 -7.989 2.174 1.00 98.19 84 ILE A O 1
ATOM 617 N N . ASN A 1 85 ? 7.355 -8.657 0.103 1.00 97.62 85 ASN A N 1
ATOM 618 C CA . ASN A 1 85 ? 8.530 -9.511 -0.059 1.00 97.62 85 ASN A CA 1
ATOM 619 C C . ASN A 1 85 ? 9.701 -8.754 -0.715 1.00 97.62 85 ASN A C 1
ATOM 621 O O . ASN A 1 85 ? 9.542 -7.652 -1.237 1.00 97.62 85 ASN A O 1
ATOM 625 N N . ALA A 1 86 ? 10.886 -9.369 -0.732 1.00 96.31 86 ALA A N 1
ATOM 626 C CA . ALA A 1 86 ? 12.086 -8.761 -1.317 1.00 96.31 86 ALA A CA 1
ATOM 627 C C . ALA A 1 86 ? 11.983 -8.509 -2.837 1.00 96.31 86 ALA A C 1
ATOM 629 O O . ALA A 1 86 ? 12.754 -7.733 -3.390 1.00 96.31 86 ALA A O 1
ATOM 630 N N . SER A 1 87 ? 11.026 -9.141 -3.522 1.00 94.75 87 SER A N 1
ATOM 631 C CA . SER A 1 87 ? 10.750 -8.918 -4.946 1.00 94.75 87 SER A CA 1
ATOM 632 C C . SER A 1 87 ? 9.772 -7.765 -5.197 1.00 94.75 87 SER A C 1
ATOM 634 O O . SER A 1 87 ? 9.430 -7.518 -6.348 1.00 94.75 87 SER A O 1
ATOM 636 N N . GLY A 1 88 ? 9.296 -7.075 -4.154 1.00 95.00 88 GLY A N 1
ATOM 637 C CA . GLY A 1 88 ? 8.361 -5.953 -4.274 1.00 95.00 88 GLY A CA 1
ATOM 638 C C . GLY A 1 88 ? 6.885 -6.341 -4.398 1.00 95.00 88 GLY A C 1
ATOM 639 O O . GLY A 1 88 ? 6.052 -5.482 -4.684 1.00 95.00 88 GLY A O 1
ATOM 640 N N . VAL A 1 89 ? 6.532 -7.611 -4.169 1.00 96.06 89 VAL A N 1
ATOM 641 C CA . VAL A 1 89 ? 5.130 -8.056 -4.157 1.00 96.06 89 VAL A CA 1
ATOM 642 C C . VAL A 1 89 ? 4.518 -7.749 -2.797 1.00 96.06 89 VAL A C 1
ATOM 644 O O . VAL A 1 89 ? 5.003 -8.230 -1.770 1.00 96.06 89 VAL A O 1
ATOM 647 N N . VAL A 1 90 ? 3.451 -6.951 -2.808 1.00 96.75 90 VAL A N 1
ATOM 648 C CA . VAL A 1 90 ? 2.674 -6.584 -1.622 1.00 96.75 90 VAL A CA 1
ATOM 649 C C . VAL A 1 90 ? 1.525 -7.574 -1.432 1.00 96.75 90 VAL A C 1
ATOM 651 O O . VAL A 1 90 ? 0.754 -7.813 -2.361 1.00 96.75 90 VAL A O 1
ATOM 654 N N . THR A 1 91 ? 1.386 -8.106 -0.220 1.00 97.25 91 THR A N 1
ATOM 655 C CA . THR A 1 91 ? 0.293 -8.999 0.181 1.00 97.25 91 THR A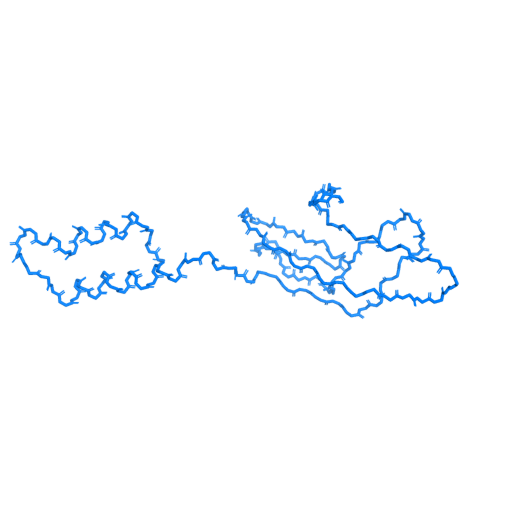 CA 1
ATOM 656 C C . THR A 1 91 ? -0.593 -8.297 1.202 1.00 97.25 91 THR A C 1
ATOM 658 O O . THR A 1 91 ? -0.099 -7.788 2.208 1.00 97.25 91 THR A O 1
ATOM 661 N N . PHE A 1 92 ? -1.903 -8.302 0.955 1.00 96.94 92 PHE A N 1
ATOM 662 C CA . PHE A 1 92 ? -2.927 -7.830 1.885 1.00 96.94 92 PHE A CA 1
ATOM 663 C C . PHE A 1 92 ? -3.516 -9.040 2.617 1.00 96.94 92 PHE A C 1
ATOM 665 O O . PHE A 1 92 ? -4.211 -9.850 2.008 1.00 96.94 92 PHE A O 1
ATOM 672 N N . ASN A 1 93 ? -3.209 -9.182 3.907 1.00 97.38 93 ASN A N 1
ATOM 673 C CA . ASN A 1 93 ? -3.654 -10.313 4.732 1.00 97.38 93 ASN A CA 1
ATOM 674 C C . ASN A 1 93 ? -5.005 -10.043 5.414 1.00 97.38 93 ASN A C 1
ATOM 676 O O . ASN A 1 93 ? -5.658 -10.969 5.888 1.00 97.38 93 ASN A O 1
ATOM 680 N N . ALA A 1 94 ? -5.429 -8.777 5.463 1.00 95.62 94 ALA A N 1
ATOM 681 C CA . ALA A 1 94 ? -6.727 -8.357 5.973 1.00 95.62 94 ALA A CA 1
ATOM 682 C C . ALA A 1 94 ? -7.563 -7.719 4.855 1.00 95.62 94 ALA A C 1
ATOM 684 O O . ALA A 1 94 ? -7.042 -7.012 3.994 1.00 95.62 94 ALA A O 1
ATOM 685 N N . ALA A 1 95 ? -8.874 -7.960 4.871 1.00 94.25 95 ALA A N 1
ATOM 686 C CA . ALA A 1 95 ? -9.798 -7.264 3.983 1.00 94.25 95 ALA A CA 1
ATOM 687 C C . ALA A 1 95 ? -9.976 -5.809 4.442 1.00 94.25 95 ALA A C 1
ATOM 689 O O . ALA A 1 95 ? -10.067 -5.533 5.639 1.00 94.25 95 ALA A O 1
ATOM 690 N N . GLY A 1 96 ? -10.059 -4.879 3.492 1.00 91.06 96 GLY A N 1
ATOM 691 C CA . GLY A 1 96 ? -10.251 -3.465 3.791 1.00 91.06 96 GLY A CA 1
ATOM 692 C C . GLY A 1 96 ? -9.993 -2.562 2.592 1.00 91.06 96 GLY A C 1
ATOM 693 O O . GLY A 1 96 ? -9.669 -3.021 1.496 1.00 91.06 96 GLY A O 1
ATOM 694 N N . ASN A 1 97 ? -10.133 -1.259 2.820 1.00 90.38 97 ASN A N 1
ATOM 695 C CA . ASN A 1 97 ? -9.831 -0.230 1.836 1.00 90.38 97 ASN A CA 1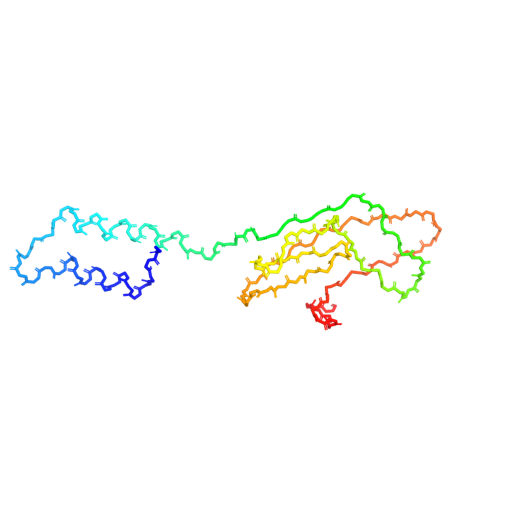
ATOM 696 C C . ASN A 1 97 ? -8.394 0.247 2.038 1.00 90.38 97 ASN A C 1
ATOM 698 O O . ASN A 1 97 ? -8.023 0.674 3.131 1.00 90.38 97 ASN A O 1
ATOM 702 N N . TYR A 1 98 ? -7.604 0.207 0.969 1.00 91.94 98 TYR A N 1
ATOM 703 C CA . TYR A 1 98 ? -6.198 0.588 0.998 1.00 91.94 98 TYR A CA 1
ATOM 704 C C . TYR A 1 98 ? -5.914 1.670 -0.038 1.00 91.94 98 TYR A C 1
ATOM 706 O O . TYR A 1 98 ? -6.303 1.550 -1.199 1.00 91.94 98 TYR A O 1
ATOM 714 N N . ALA A 1 99 ? -5.189 2.704 0.382 1.00 90.88 99 ALA A N 1
ATOM 715 C CA . ALA A 1 99 ? -4.578 3.671 -0.515 1.00 90.88 99 ALA A CA 1
ATOM 716 C C . ALA A 1 99 ? -3.116 3.276 -0.746 1.00 90.88 99 ALA A C 1
ATOM 718 O O . ALA A 1 99 ? -2.363 3.057 0.204 1.00 90.88 99 ALA A O 1
ATOM 719 N N . ILE A 1 100 ? -2.707 3.185 -2.012 1.00 90.81 100 ILE A N 1
ATOM 720 C CA . ILE A 1 100 ? -1.338 2.832 -2.395 1.00 90.81 100 ILE A CA 1
ATOM 721 C C . ILE A 1 100 ? -0.713 4.036 -3.089 1.00 90.81 100 ILE A C 1
ATOM 723 O O . ILE A 1 100 ? -1.259 4.565 -4.056 1.00 90.81 100 ILE A O 1
ATOM 727 N N . ARG A 1 101 ? 0.463 4.455 -2.616 1.00 92.12 101 ARG A N 1
ATOM 728 C CA . ARG A 1 101 ? 1.253 5.518 -3.239 1.00 92.12 101 ARG A CA 1
ATOM 729 C C . ARG A 1 101 ? 2.599 4.962 -3.675 1.00 92.12 101 ARG A C 1
ATOM 731 O O . ARG A 1 101 ? 3.440 4.655 -2.836 1.00 92.12 101 ARG A O 1
ATOM 738 N N . VAL A 1 102 ? 2.813 4.898 -4.985 1.00 92.19 102 VAL A N 1
ATOM 739 C CA . VAL A 1 102 ? 4.079 4.463 -5.584 1.00 92.19 102 VAL A CA 1
ATOM 740 C C . VAL A 1 102 ? 4.803 5.678 -6.151 1.00 92.19 102 VAL A C 1
ATOM 742 O O . VAL A 1 102 ? 4.208 6.488 -6.859 1.00 92.19 102 VAL A O 1
ATOM 745 N N . LYS A 1 103 ? 6.089 5.817 -5.830 1.00 93.25 103 LYS A N 1
ATOM 746 C CA . LYS A 1 103 ? 6.967 6.840 -6.403 1.00 93.25 103 LYS A CA 1
ATOM 747 C C . LYS A 1 103 ? 8.104 6.138 -7.122 1.00 93.25 103 LYS A C 1
ATOM 749 O O . LYS A 1 103 ? 8.824 5.365 -6.500 1.00 93.25 103 LYS A O 1
ATOM 754 N N . LEU A 1 104 ? 8.246 6.414 -8.413 1.00 92.00 104 LEU A N 1
ATOM 755 C CA . LEU A 1 104 ? 9.310 5.873 -9.248 1.00 92.00 104 LEU A CA 1
ATOM 756 C C . LEU A 1 104 ? 10.127 7.034 -9.801 1.00 92.00 104 LEU A C 1
ATOM 758 O O . LEU A 1 104 ? 9.564 8.030 -10.254 1.00 92.00 104 LEU A O 1
ATOM 762 N N . GLN A 1 105 ? 11.445 6.884 -9.783 1.00 91.75 105 GLN A N 1
ATOM 763 C CA . GLN A 1 105 ? 12.360 7.761 -10.496 1.00 91.75 105 GLN A CA 1
ATOM 764 C C . GLN A 1 105 ? 12.981 6.956 -11.631 1.00 91.75 105 GLN A C 1
ATOM 766 O O . GLN A 1 105 ? 13.594 5.918 -11.397 1.00 91.75 105 GLN A O 1
ATOM 771 N N . ALA A 1 106 ? 12.801 7.430 -12.860 1.00 89.44 106 ALA A N 1
ATOM 772 C CA . ALA A 1 106 ? 13.371 6.803 -14.040 1.00 89.44 106 ALA A CA 1
ATOM 773 C C . ALA A 1 106 ? 14.646 7.532 -14.469 1.00 89.44 106 ALA A C 1
ATOM 775 O O . ALA A 1 106 ? 14.674 8.759 -14.555 1.00 89.44 106 ALA A O 1
ATOM 776 N N . GLY A 1 107 ? 15.684 6.758 -14.772 1.00 86.31 107 GLY A N 1
ATOM 777 C CA . GLY A 1 107 ? 16.893 7.216 -15.444 1.00 86.31 107 GLY A CA 1
ATOM 778 C C . GLY A 1 107 ? 17.111 6.420 -16.726 1.00 86.31 107 GLY A C 1
ATOM 779 O O . GLY A 1 107 ? 16.613 5.303 -16.867 1.00 86.31 107 GLY A O 1
ATOM 780 N N . ARG A 1 108 ? 17.862 6.992 -17.665 1.00 85.06 108 ARG A N 1
ATOM 781 C CA . ARG A 1 108 ? 18.301 6.303 -18.880 1.00 85.06 108 ARG A CA 1
ATOM 782 C C . ARG A 1 108 ? 19.817 6.192 -18.853 1.00 85.06 108 ARG A C 1
ATOM 784 O O . ARG A 1 108 ? 20.499 7.209 -18.774 1.00 85.06 108 ARG A O 1
ATOM 791 N N . THR A 1 109 ? 20.327 4.976 -18.993 1.00 82.94 109 THR A N 1
ATOM 792 C CA . THR A 1 109 ? 21.764 4.716 -19.107 1.00 82.94 109 THR A CA 1
ATOM 793 C C . THR A 1 109 ? 22.056 4.215 -20.512 1.00 82.94 109 THR A C 1
ATOM 795 O O . THR A 1 109 ? 21.510 3.191 -20.896 1.00 82.94 109 THR A O 1
ATOM 798 N N . GLY A 1 110 ? 22.891 4.948 -21.259 1.00 75.06 110 GLY A N 1
ATOM 799 C CA . GLY A 1 110 ? 23.414 4.571 -22.579 1.00 75.06 110 GLY A CA 1
ATOM 800 C C . GLY A 1 110 ? 22.358 4.285 -23.656 1.00 75.06 110 GLY A C 1
ATOM 801 O O . GLY A 1 110 ? 21.807 3.197 -23.688 1.00 75.06 110 GLY A O 1
ATOM 802 N N . ALA A 1 111 ? 22.103 5.234 -24.568 1.00 67.12 111 ALA A N 1
ATOM 803 C CA . ALA A 1 111 ? 21.556 4.997 -25.920 1.00 67.12 111 ALA A CA 1
ATOM 804 C C . ALA A 1 111 ? 21.239 6.324 -26.641 1.00 67.12 111 ALA A C 1
ATOM 806 O O . ALA A 1 111 ? 20.974 7.339 -25.997 1.00 67.12 111 ALA A O 1
ATOM 807 N N . SER A 1 112 ? 21.188 6.286 -27.977 1.00 76.94 112 SER A N 1
ATOM 808 C CA . SER A 1 112 ? 20.553 7.295 -28.842 1.00 76.94 112 SER A CA 1
ATOM 809 C C . SER A 1 112 ? 19.083 6.924 -29.134 1.00 76.94 112 SER A C 1
ATOM 811 O O . SER A 1 112 ? 18.658 5.797 -28.889 1.00 76.94 112 SER A O 1
ATOM 813 N N . GLY A 1 113 ? 18.256 7.872 -29.591 1.00 84.25 113 GLY A N 1
ATOM 814 C CA . GLY A 1 113 ? 16.839 7.627 -29.931 1.00 84.25 113 GLY A CA 1
ATOM 815 C C . GLY A 1 113 ? 15.856 7.711 -28.751 1.00 84.25 113 GLY A C 1
ATOM 816 O O . GLY A 1 113 ? 16.228 8.157 -27.665 1.00 84.25 113 GLY A O 1
ATOM 817 N N . THR A 1 114 ? 14.601 7.303 -28.963 1.00 86.38 114 THR A N 1
ATOM 818 C CA . THR A 1 114 ? 13.493 7.425 -27.991 1.00 86.38 114 THR A CA 1
ATOM 819 C C . THR A 1 114 ? 13.413 6.223 -27.049 1.00 86.38 114 THR A C 1
ATOM 821 O O . THR A 1 114 ? 13.507 5.079 -27.486 1.00 86.38 114 THR A O 1
ATOM 824 N N . SER A 1 115 ? 13.177 6.472 -25.758 1.00 86.12 115 SER A N 1
ATOM 825 C CA . SER A 1 115 ? 12.864 5.436 -24.766 1.00 86.12 115 SER A CA 1
ATOM 826 C C . SER A 1 115 ? 11.456 5.651 -24.226 1.00 86.12 115 SER A C 1
ATOM 828 O O . SER A 1 115 ? 11.130 6.748 -23.781 1.00 86.12 115 SER A O 1
ATOM 830 N N . ILE A 1 116 ? 10.636 4.602 -24.252 1.00 87.06 116 ILE A N 1
ATOM 831 C CA . ILE A 1 116 ? 9.285 4.606 -23.686 1.00 87.06 116 ILE A CA 1
ATOM 832 C C . ILE A 1 116 ? 9.315 3.732 -22.437 1.00 87.06 116 ILE A C 1
ATOM 834 O O . ILE A 1 116 ? 9.640 2.548 -22.518 1.00 87.06 116 ILE A O 1
ATOM 838 N N . LEU A 1 117 ? 8.996 4.322 -21.286 1.00 87.62 117 LEU A N 1
ATOM 839 C CA . LEU A 1 117 ? 8.870 3.607 -20.023 1.00 87.62 117 LEU A CA 1
ATOM 840 C C . LEU A 1 117 ? 7.403 3.597 -19.616 1.00 87.62 117 LEU A C 1
ATOM 842 O O . LEU A 1 117 ? 6.774 4.648 -19.526 1.00 87.62 117 LEU A O 1
ATOM 846 N N . LEU A 1 118 ? 6.885 2.401 -19.363 1.00 88.69 118 LEU A N 1
ATOM 847 C CA . LEU A 1 118 ? 5.514 2.179 -18.926 1.00 88.69 118 LEU A CA 1
ATOM 848 C C .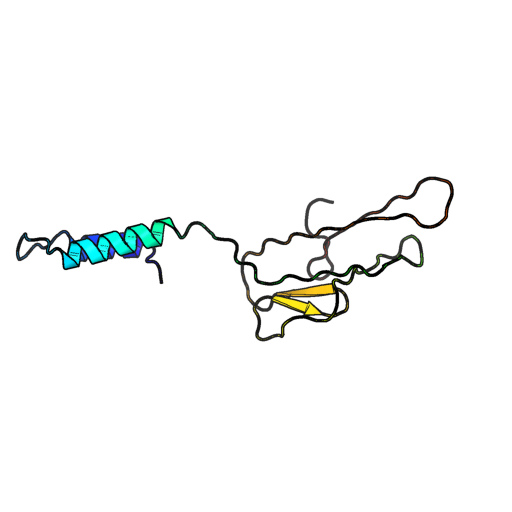 LEU A 1 118 ? 5.555 1.519 -17.552 1.00 88.69 118 LEU A C 1
ATOM 850 O O . LEU A 1 118 ? 6.278 0.543 -17.347 1.00 88.69 118 LEU A O 1
ATOM 854 N N . SER A 1 119 ? 4.776 2.046 -16.616 1.00 89.38 119 SER A N 1
ATOM 855 C CA . SER A 1 119 ? 4.576 1.461 -15.296 1.00 89.38 119 SER A CA 1
ATOM 856 C C . SER A 1 119 ? 3.119 1.043 -15.148 1.00 89.38 119 SER A C 1
ATOM 858 O O . SER A 1 119 ? 2.213 1.664 -15.698 1.00 89.38 119 SER A O 1
ATOM 860 N N . ARG A 1 120 ? 2.892 -0.044 -14.415 1.00 91.00 120 ARG A N 1
ATOM 861 C CA . ARG A 1 120 ? 1.551 -0.548 -14.119 1.00 91.00 120 ARG A CA 1
ATOM 862 C C . ARG A 1 120 ? 1.523 -1.165 -12.734 1.00 91.00 120 ARG A C 1
ATOM 864 O O . ARG A 1 120 ? 2.526 -1.712 -12.277 1.00 91.00 120 ARG A O 1
ATOM 871 N N . VAL A 1 121 ? 0.359 -1.118 -12.104 1.00 91.44 121 VAL A N 1
ATOM 872 C CA . VAL A 1 121 ? 0.070 -1.874 -10.885 1.00 91.44 121 VAL A CA 1
ATOM 873 C C . VAL A 1 121 ? -0.737 -3.100 -11.284 1.00 91.44 121 VAL A C 1
ATOM 875 O O . VAL A 1 121 ? -1.666 -2.998 -12.086 1.00 91.44 121 VAL A O 1
ATOM 878 N N . LEU A 1 122 ? -0.370 -4.261 -10.744 1.00 93.25 122 LEU A N 1
ATOM 879 C CA . LEU A 1 122 ? -1.114 -5.499 -10.936 1.00 93.25 122 LEU A CA 1
ATOM 880 C C . LEU A 1 122 ? -1.744 -5.925 -9.610 1.00 93.25 122 LEU A C 1
ATOM 882 O O . LEU A 1 122 ? -1.043 -6.026 -8.604 1.00 93.25 122 LEU A O 1
ATOM 886 N N . LEU A 1 123 ? -3.041 -6.220 -9.620 1.00 93.19 123 LEU A N 1
ATOM 887 C CA . LEU A 1 123 ? -3.735 -6.887 -8.523 1.00 93.19 123 LEU A CA 1
ATOM 888 C C . LEU A 1 123 ? -4.016 -8.327 -8.950 1.00 93.19 123 LEU A C 1
ATOM 890 O O . LEU A 1 123 ? -4.731 -8.556 -9.922 1.00 93.19 123 LEU A O 1
ATOM 894 N N . ALA A 1 124 ? -3.411 -9.293 -8.255 1.00 92.38 124 ALA A N 1
ATOM 895 C CA . ALA A 1 124 ? -3.521 -10.719 -8.587 1.00 92.38 124 ALA A CA 1
ATOM 896 C C . ALA A 1 124 ? -3.230 -11.035 -10.076 1.00 92.38 124 ALA A C 1
ATOM 898 O O . ALA A 1 124 ? -3.864 -11.890 -10.684 1.00 92.38 124 ALA A O 1
ATOM 899 N N . GLY A 1 125 ? -2.273 -10.316 -10.678 1.00 91.19 125 GLY A N 1
ATOM 900 C CA . GLY A 1 125 ? -1.865 -10.486 -12.078 1.00 91.19 125 GLY A CA 1
ATOM 901 C C . GLY A 1 125 ? -2.664 -9.671 -13.103 1.00 91.19 125 GLY A C 1
ATOM 902 O O . GLY A 1 125 ? -2.195 -9.515 -14.229 1.00 91.19 125 GLY A O 1
ATOM 903 N N . ALA A 1 126 ? -3.808 -9.091 -12.731 1.00 91.94 126 ALA A N 1
ATOM 904 C CA . ALA A 1 126 ? -4.593 -8.216 -13.602 1.00 91.94 126 ALA A CA 1
ATOM 905 C C . ALA A 1 126 ? -4.188 -6.748 -13.424 1.00 91.94 126 ALA A C 1
ATOM 907 O O . ALA A 1 126 ? -3.918 -6.306 -12.308 1.00 91.94 126 ALA A O 1
ATOM 908 N N . GLN A 1 127 ? -4.155 -5.975 -14.513 1.00 91.38 127 GLN A N 1
ATOM 909 C CA . GLN A 1 127 ? -3.871 -4.543 -14.432 1.00 91.38 127 GLN A CA 1
ATOM 910 C C . GLN A 1 127 ? -4.961 -3.828 -13.633 1.00 91.38 127 GLN A C 1
ATOM 912 O O . GLN A 1 127 ? -6.149 -3.991 -13.899 1.00 91.38 127 GLN A O 1
ATOM 917 N N . PHE A 1 128 ? -4.533 -3.050 -12.643 1.00 89.25 128 PHE A N 1
ATOM 918 C CA . PHE A 1 128 ? -5.407 -2.282 -11.772 1.00 89.25 128 PHE A CA 1
ATOM 919 C C . PHE A 1 128 ? -5.262 -0.786 -12.065 1.00 89.25 128 PHE A C 1
ATOM 921 O O . PHE A 1 128 ? -4.145 -0.281 -12.188 1.00 89.25 128 PHE A O 1
ATOM 928 N N . GLY A 1 129 ? -6.391 -0.078 -12.134 1.00 80.31 129 GLY A N 1
ATOM 929 C CA . GLY A 1 129 ? -6.456 1.338 -12.507 1.00 80.31 129 GLY A CA 1
ATOM 930 C C . GLY A 1 129 ? -6.781 1.561 -13.987 1.00 80.31 129 GLY A C 1
ATOM 931 O O . GLY A 1 129 ? -7.085 0.619 -14.716 1.00 80.31 129 GLY A O 1
ATOM 932 N N . SER A 1 130 ? -6.753 2.826 -14.417 1.00 63.75 130 SER A N 1
ATOM 933 C CA . SER A 1 130 ? -6.916 3.178 -15.833 1.00 63.75 130 SER A CA 1
ATOM 934 C C . SER A 1 130 ? -5.729 2.643 -16.647 1.00 63.75 130 SER A C 1
ATOM 936 O O . SER A 1 130 ? -4.596 2.772 -16.172 1.00 63.75 130 SER A O 1
ATOM 938 N N . PRO A 1 131 ? -5.967 2.056 -17.834 1.00 54.72 131 PRO A N 1
ATOM 939 C CA . PRO A 1 131 ? -4.911 1.722 -18.782 1.00 54.72 131 PRO A CA 1
ATOM 940 C C . PRO A 1 131 ? -4.176 2.961 -19.301 1.00 54.72 131 PRO A C 1
ATOM 942 O O . PRO A 1 131 ? -4.776 4.064 -19.274 1.00 54.72 131 PRO A O 1
#

pLDDT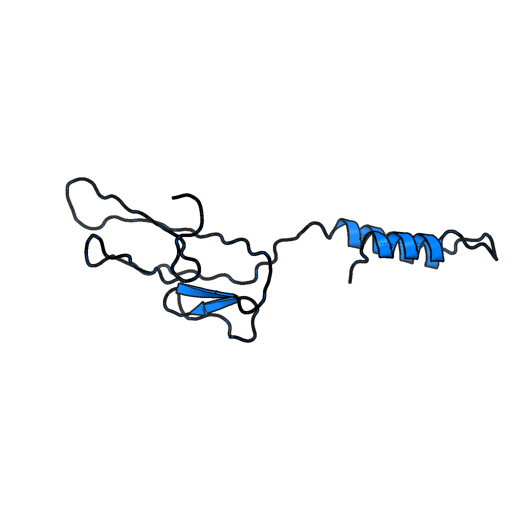: mean 85.7, std 11.01, range [54.72, 98.19]

Sequence (131 aa):
MAKTKSEIFALIGANFPDNQSGLITPEKLREVTTQMADSMLYGAKEVEVLRASSTDIQAPTTTGTALTVAFGGAQKTSADPVMINASGVVTFNAAGNYAIRVKLQAGRTGASGTSILLSRVLLAGAQFGSP